Protein AF-A0AB34FAX3-F1 (afdb_monomer_lite)

Secondary structure (DSSP, 8-state):
-HHHHHHTHHHHHHHHHHH--TTTGGGPPPHHHHHHHHHHHHHHHHHHHHHHHHTSTT--HHHHHHHHHHHHHHHHHHHHHTTT-TTHHHHHHHHHHHHHHHHHHHHTSHHHHHHHHHHHHHHHHHHHHHHHTT--

Structure (mmCIF, N/CA/C/O backbone):
data_AF-A0AB34FAX3-F1
#
_entry.id   AF-A0AB34FAX3-F1
#
loop_
_atom_site.group_PDB
_atom_site.id
_atom_site.type_symbol
_atom_site.label_atom_id
_atom_site.label_alt_id
_atom_site.label_comp_id
_atom_site.label_asym_id
_atom_site.label_entity_id
_atom_site.label_seq_id
_atom_site.pdbx_PDB_ins_code
_atom_site.Cartn_x
_atom_site.Cartn_y
_atom_site.Cartn_z
_atom_site.occupancy
_atom_site.B_iso_or_equiv
_atom_site.auth_seq_id
_atom_site.auth_comp_id
_atom_site.auth_asym_id
_atom_site.auth_atom_id
_atom_site.pdbx_PDB_model_num
ATOM 1 N N . MET A 1 1 ? -5.036 11.923 2.889 1.00 69.88 1 MET A N 1
ATOM 2 C CA . MET A 1 1 ? -6.278 11.643 3.642 1.00 69.88 1 MET A CA 1
ATOM 3 C C . MET A 1 1 ? -6.049 10.633 4.762 1.00 69.88 1 MET A C 1
ATOM 5 O O . MET A 1 1 ? -6.170 11.044 5.900 1.00 69.88 1 MET A O 1
ATOM 9 N N . LEU A 1 2 ? -5.606 9.392 4.501 1.00 76.81 2 LEU A N 1
ATOM 10 C CA . LEU A 1 2 ? -5.356 8.385 5.561 1.00 76.81 2 LEU A CA 1
ATOM 11 C C . LEU A 1 2 ? -4.376 8.837 6.661 1.00 76.81 2 LEU A C 1
ATOM 13 O O . LEU A 1 2 ? -4.651 8.663 7.838 1.00 76.81 2 LEU A O 1
ATOM 17 N N . GLN A 1 3 ? -3.268 9.496 6.300 1.00 80.25 3 GLN A N 1
ATOM 18 C CA . GLN A 1 3 ? -2.347 10.078 7.292 1.00 80.25 3 GLN A CA 1
ATOM 19 C C . GLN A 1 3 ? -3.027 11.131 8.182 1.00 80.25 3 GLN A C 1
ATOM 21 O O . GLN A 1 3 ? -2.738 11.203 9.369 1.00 80.25 3 GLN A O 1
ATOM 26 N N . ALA A 1 4 ? -3.914 11.950 7.611 1.00 80.81 4 ALA A N 1
ATOM 27 C CA . ALA A 1 4 ? -4.641 12.960 8.373 1.00 80.81 4 ALA A CA 1
ATOM 28 C C . ALA A 1 4 ? -5.672 12.306 9.303 1.00 80.81 4 ALA A C 1
ATOM 30 O O . ALA A 1 4 ? -5.793 12.728 10.445 1.00 80.81 4 ALA A O 1
ATOM 31 N N . ALA A 1 5 ? -6.343 11.244 8.843 1.00 79.12 5 ALA A N 1
ATOM 32 C CA . ALA A 1 5 ? -7.272 10.465 9.658 1.00 79.12 5 ALA A CA 1
ATOM 33 C C . ALA A 1 5 ? -6.578 9.821 10.871 1.00 79.12 5 ALA A C 1
ATOM 35 O O . ALA A 1 5 ? -7.078 9.948 11.980 1.00 79.12 5 ALA A O 1
ATOM 36 N N . LEU A 1 6 ? -5.390 9.225 10.696 1.00 81.06 6 LEU A N 1
ATOM 37 C CA . LEU A 1 6 ? -4.619 8.671 11.819 1.00 81.06 6 LEU A CA 1
ATOM 38 C C . LEU A 1 6 ? -4.148 9.747 12.805 1.00 81.06 6 LEU A C 1
ATOM 40 O O . LEU A 1 6 ? -4.194 9.534 14.011 1.00 81.06 6 LEU A O 1
ATOM 44 N N . ASN A 1 7 ? -3.733 10.917 12.312 1.00 83.88 7 ASN A N 1
ATOM 45 C CA . ASN A 1 7 ? -3.323 12.024 13.182 1.00 83.88 7 ASN A CA 1
ATOM 46 C C . ASN A 1 7 ? -4.495 12.604 13.990 1.00 83.88 7 ASN A C 1
ATOM 48 O O . ASN A 1 7 ? -4.278 13.197 15.041 1.00 83.88 7 ASN A O 1
ATOM 52 N N . LEU A 1 8 ? -5.722 12.465 13.485 1.00 83.81 8 LEU A N 1
ATOM 53 C CA . LEU A 1 8 ? -6.946 12.930 14.132 1.00 83.81 8 LEU A CA 1
ATOM 54 C C . LEU A 1 8 ? -7.649 11.829 14.931 1.00 83.81 8 LEU A C 1
ATOM 56 O O . LEU A 1 8 ? -8.730 12.085 15.445 1.00 83.81 8 LEU A O 1
ATOM 60 N N . ARG A 1 9 ? -7.053 10.637 15.070 1.00 81.50 9 ARG A N 1
ATOM 61 C CA . ARG A 1 9 ? -7.660 9.491 15.761 1.00 81.50 9 ARG A CA 1
ATOM 62 C C . ARG A 1 9 ? -8.181 9.851 17.151 1.00 81.50 9 ARG A C 1
ATOM 64 O O . ARG A 1 9 ? -9.358 9.662 17.415 1.00 81.50 9 ARG A O 1
ATOM 71 N N . GLU A 1 10 ? -7.355 10.474 17.992 1.00 80.94 10 GLU A N 1
ATOM 72 C CA . GLU A 1 10 ? -7.773 10.889 19.342 1.00 80.94 10 GLU A CA 1
ATOM 73 C C . GLU A 1 10 ? -8.923 11.907 19.324 1.00 80.94 10 GLU A C 1
ATOM 75 O O . GLU A 1 10 ? -9.798 11.886 20.187 1.00 80.94 10 GLU A O 1
ATOM 80 N N . ALA A 1 11 ? -8.944 12.797 18.329 1.00 80.62 11 ALA A N 1
ATOM 81 C CA . ALA A 1 11 ? -10.012 13.779 18.172 1.00 80.62 11 ALA A CA 1
ATOM 82 C C . ALA A 1 11 ? -11.317 13.135 17.674 1.00 80.62 11 ALA A C 1
ATOM 84 O O . ALA A 1 11 ? -12.397 13.567 18.072 1.00 80.62 11 ALA A O 1
ATOM 85 N N . ILE A 1 12 ? -11.216 12.106 16.829 1.00 79.75 12 ILE A N 1
ATOM 86 C CA . ILE A 1 12 ? -12.345 11.325 16.318 1.00 79.75 12 ILE A CA 1
ATOM 87 C C . ILE A 1 12 ? -12.934 10.478 17.451 1.00 79.75 12 ILE A C 1
ATOM 89 O O . ILE A 1 12 ? -14.123 10.599 17.730 1.00 79.75 12 ILE A O 1
ATOM 93 N N . ASP A 1 13 ? -12.107 9.729 18.181 1.00 80.50 13 ASP A N 1
ATOM 94 C CA . ASP A 1 13 ? -12.534 8.919 19.332 1.00 80.50 13 ASP A CA 1
ATOM 95 C C . ASP A 1 13 ? -13.133 9.812 20.445 1.00 80.50 13 ASP A C 1
ATOM 97 O O . ASP A 1 13 ? -14.162 9.505 21.056 1.00 80.50 13 ASP A O 1
ATOM 101 N N . GLY A 1 14 ? -12.545 10.993 20.671 1.00 79.75 14 GLY A N 1
ATOM 102 C CA . GLY A 1 14 ? -13.072 12.008 21.588 1.00 79.75 14 GLY A CA 1
ATOM 103 C C . GLY A 1 14 ? -14.410 12.618 21.146 1.00 79.75 14 GLY A C 1
ATOM 104 O O . GLY A 1 14 ? -15.230 12.994 21.985 1.00 79.75 14 GLY A O 1
ATOM 105 N N . TYR A 1 15 ? -14.657 12.714 19.840 1.00 79.38 15 TYR A N 1
ATOM 106 C CA . TYR A 1 15 ? -15.937 13.167 19.298 1.00 79.38 15 TYR A CA 1
ATOM 107 C C . TYR A 1 15 ? -17.012 12.087 19.444 1.00 79.38 15 TYR A C 1
ATOM 109 O O . TYR A 1 15 ? -18.079 12.373 19.992 1.00 79.38 15 TYR A O 1
ATOM 117 N N . PHE A 1 16 ? -16.705 10.850 19.040 1.00 74.88 16 PHE A N 1
ATOM 118 C CA . PHE A 1 16 ? -17.622 9.716 19.158 1.00 74.88 16 PHE A CA 1
ATOM 119 C C . PHE A 1 16 ? -18.001 9.440 20.610 1.00 74.88 16 PHE A C 1
ATOM 121 O O . PHE A 1 16 ? -19.180 9.267 20.882 1.00 74.88 16 PHE A O 1
ATOM 128 N N . SER A 1 17 ? -17.066 9.515 21.562 1.00 75.12 17 SER A N 1
ATOM 129 C CA . SER A 1 17 ? -17.363 9.316 22.993 1.00 75.12 17 SER A CA 1
ATOM 130 C C . SER A 1 17 ? -18.237 10.408 23.625 1.00 75.12 17 SER A C 1
ATOM 132 O O . SER A 1 17 ? -18.884 10.169 24.644 1.00 75.12 17 SER A O 1
ATOM 134 N N . LYS A 1 18 ? -18.258 11.617 23.049 1.00 76.56 18 LYS A N 1
ATOM 135 C CA . LYS A 1 18 ? -18.973 12.775 23.607 1.00 76.56 18 LYS A CA 1
ATOM 136 C C . LYS A 1 18 ? -20.332 13.027 22.954 1.00 76.56 18 LYS A C 1
ATOM 138 O O . LYS A 1 18 ? -21.206 13.603 23.600 1.00 76.56 18 LYS A O 1
ATOM 143 N N . TRP A 1 19 ? -20.498 12.626 21.698 1.00 69.50 19 TRP A N 1
ATOM 144 C CA . TRP A 1 19 ? -21.650 12.979 20.867 1.00 69.50 19 TRP A CA 1
ATOM 145 C C . TRP A 1 19 ? -22.271 11.772 20.158 1.00 69.50 19 TRP A C 1
ATOM 147 O O . TRP A 1 19 ? -22.856 11.946 19.094 1.00 69.50 19 TRP A O 1
ATOM 157 N N . THR A 1 20 ? -22.142 10.553 20.701 1.00 65.88 20 THR A N 1
ATOM 158 C CA . THR A 1 20 ? -22.719 9.355 20.070 1.00 65.88 20 THR A CA 1
ATOM 159 C C . THR A 1 20 ? -24.240 9.488 19.953 1.00 65.88 20 THR A C 1
ATOM 161 O O . THR A 1 20 ? -24.978 9.318 20.924 1.00 65.88 20 THR A O 1
ATOM 164 N N . GLU A 1 21 ? -24.721 9.800 18.755 1.00 67.56 21 GLU A N 1
ATOM 165 C CA . GLU A 1 21 ? -26.123 9.640 18.383 1.00 67.56 21 GLU A CA 1
ATOM 166 C C . GLU A 1 21 ? -26.354 8.183 17.954 1.00 67.56 21 GLU A C 1
ATOM 168 O O . GLU A 1 21 ? -25.470 7.556 17.367 1.00 67.56 21 GLU A O 1
ATOM 173 N N . ALA A 1 22 ? -27.532 7.626 18.258 1.00 64.94 22 ALA A N 1
ATOM 174 C CA . ALA A 1 22 ? -27.843 6.211 18.012 1.00 64.94 22 ALA A CA 1
ATOM 175 C C . ALA A 1 22 ? -27.700 5.799 16.532 1.00 64.94 22 ALA A C 1
ATOM 177 O O . ALA A 1 22 ? -27.407 4.640 16.250 1.00 64.94 22 ALA A O 1
ATOM 178 N N . ASP A 1 23 ? -27.844 6.754 15.611 1.00 66.75 23 ASP A N 1
ATOM 179 C CA . ASP A 1 23 ? -27.697 6.540 14.169 1.00 66.75 23 ASP A CA 1
ATOM 180 C C . ASP A 1 23 ? -26.224 6.479 13.711 1.00 66.75 23 ASP A C 1
ATOM 182 O O . ASP A 1 23 ? -25.933 5.879 12.680 1.00 66.75 23 ASP A O 1
ATOM 186 N N . CYS A 1 24 ? -25.284 7.030 14.489 1.00 62.47 24 CYS A N 1
ATOM 187 C CA . CYS A 1 24 ? -23.848 7.079 14.168 1.00 62.47 24 CYS A CA 1
ATOM 188 C C . CYS A 1 24 ? -23.027 5.984 14.872 1.00 62.47 24 CYS A C 1
ATOM 190 O O . CYS A 1 24 ? -21.819 5.890 14.667 1.00 62.47 24 CYS A O 1
ATOM 192 N N . ALA A 1 25 ? -23.654 5.146 15.704 1.00 63.50 25 ALA A N 1
ATOM 193 C CA . ALA A 1 25 ? -22.967 4.090 16.453 1.00 63.50 25 ALA A CA 1
ATOM 194 C C . ALA A 1 25 ? -22.344 3.002 15.551 1.00 63.50 25 ALA A C 1
ATOM 196 O O . ALA A 1 25 ? -21.434 2.298 15.973 1.00 63.50 25 ALA A O 1
ATOM 197 N N . GLY A 1 26 ? -22.822 2.860 14.309 1.00 68.00 26 GLY A N 1
ATOM 198 C CA . GLY A 1 26 ? -22.255 1.935 13.321 1.00 68.00 26 GLY A CA 1
ATOM 199 C C . GLY A 1 26 ? -20.996 2.446 12.611 1.00 68.00 26 GLY A C 1
ATOM 200 O O . GLY A 1 26 ? -20.305 1.647 11.986 1.00 68.00 26 GLY A O 1
ATOM 201 N N . ASP A 1 27 ? -20.695 3.744 12.711 1.00 71.69 27 ASP A N 1
ATOM 202 C CA . ASP A 1 27 ? -19.538 4.377 12.062 1.00 71.69 27 ASP A CA 1
ATOM 203 C C . ASP A 1 27 ? -18.308 4.456 12.985 1.00 71.69 27 ASP A C 1
ATOM 205 O O . ASP A 1 27 ? -17.262 4.990 12.603 1.00 71.69 27 ASP A O 1
ATOM 209 N N . GLU A 1 28 ? -18.420 3.935 14.209 1.00 75.06 28 GLU A N 1
ATOM 210 C CA . GLU A 1 28 ? -17.317 3.890 15.160 1.00 75.06 28 GLU A CA 1
ATOM 211 C C . GLU A 1 28 ? -16.265 2.871 14.699 1.00 75.06 28 GLU A C 1
ATOM 213 O O . GLU A 1 28 ? -16.519 1.670 14.599 1.00 75.06 28 GLU A O 1
ATOM 218 N N . LEU A 1 29 ? -15.057 3.360 14.414 1.00 77.12 29 LEU A N 1
ATOM 219 C CA . LEU A 1 29 ? -13.920 2.511 14.069 1.00 77.12 29 LEU A CA 1
ATOM 220 C C . LEU A 1 29 ? -13.392 1.827 15.327 1.00 77.12 29 LEU A C 1
ATOM 222 O O . LEU A 1 29 ? -12.935 2.485 16.266 1.00 77.12 29 LEU A O 1
ATOM 226 N N . SER A 1 30 ? -13.386 0.496 15.321 1.00 81.25 30 SER A N 1
ATOM 227 C CA . SER A 1 30 ? -12.810 -0.275 16.415 1.00 81.25 30 SER A CA 1
ATOM 228 C C . SER A 1 30 ? -11.284 -0.134 16.451 1.00 81.25 30 SER A C 1
ATOM 230 O O . SER A 1 30 ? -10.628 0.233 15.470 1.00 81.25 30 SER A O 1
ATOM 232 N N . ALA A 1 31 ? -10.671 -0.491 17.583 1.00 79.62 31 ALA A N 1
ATOM 233 C CA . ALA A 1 31 ? -9.214 -0.532 17.700 1.00 79.62 31 ALA A CA 1
ATOM 234 C C . ALA A 1 31 ? -8.556 -1.445 16.643 1.00 79.62 31 ALA A C 1
ATOM 236 O O . ALA A 1 31 ? -7.435 -1.166 16.215 1.00 79.62 31 ALA A O 1
ATOM 237 N N . GLU A 1 32 ? -9.249 -2.498 16.204 1.00 80.75 32 GLU A N 1
ATOM 238 C CA . GLU A 1 32 ? -8.781 -3.416 15.163 1.00 80.75 32 GLU A CA 1
ATOM 239 C C . GLU A 1 32 ? -8.821 -2.765 13.773 1.00 80.75 32 GLU A C 1
ATOM 241 O O . GLU A 1 32 ? -7.867 -2.904 13.001 1.00 80.75 32 GLU A O 1
ATOM 246 N N . ASP A 1 33 ? -9.852 -1.969 13.480 1.00 82.56 33 ASP A N 1
ATOM 247 C CA . ASP A 1 33 ? -9.972 -1.242 12.211 1.00 82.56 33 ASP A CA 1
ATOM 248 C C . ASP A 1 33 ? -8.866 -0.196 12.051 1.00 82.56 33 ASP A C 1
ATOM 250 O O . ASP A 1 33 ?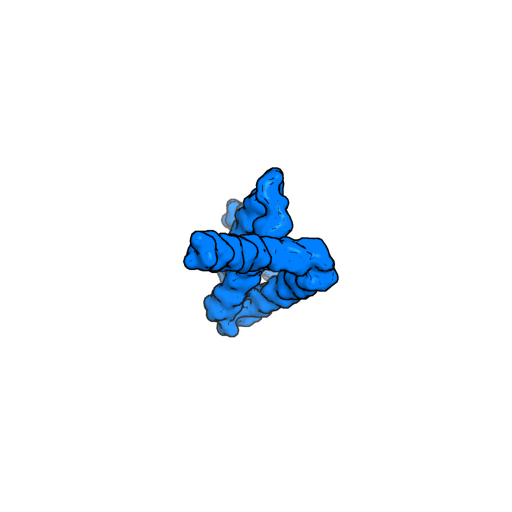 -8.284 -0.049 10.972 1.00 82.56 33 ASP A O 1
ATOM 254 N N . TRP A 1 34 ? -8.493 0.482 13.141 1.00 83.62 34 TRP A N 1
ATOM 255 C CA . TRP A 1 34 ? -7.349 1.395 13.150 1.00 83.62 34 TRP A CA 1
ATOM 256 C C . TRP A 1 34 ? -6.033 0.687 12.791 1.00 83.62 34 TRP A C 1
ATOM 258 O O . TRP A 1 34 ? -5.235 1.226 12.019 1.00 83.62 34 TRP A O 1
ATOM 268 N N . VAL A 1 35 ? -5.825 -0.543 13.273 1.00 85.69 35 VAL A N 1
ATOM 269 C CA . VAL A 1 35 ? -4.650 -1.361 12.919 1.00 85.69 35 VAL A CA 1
ATOM 270 C C . VAL A 1 35 ? -4.678 -1.757 11.440 1.00 85.69 35 VAL A C 1
ATOM 272 O O . VAL A 1 35 ? -3.641 -1.739 10.770 1.00 85.69 35 VAL A O 1
ATOM 275 N N . VAL A 1 36 ? -5.849 -2.093 10.891 1.00 84.44 36 VAL A N 1
ATOM 276 C CA . VAL A 1 36 ? -6.001 -2.370 9.453 1.00 84.44 36 VAL A CA 1
ATOM 277 C C . VAL A 1 36 ? -5.681 -1.123 8.623 1.00 84.44 36 VAL A C 1
ATOM 279 O O . VAL A 1 36 ? -4.932 -1.215 7.648 1.00 84.44 36 VAL A O 1
ATOM 282 N N . LEU A 1 37 ? -6.159 0.057 9.027 1.00 84.75 37 LEU A N 1
ATOM 283 C CA . LEU A 1 37 ? -5.865 1.324 8.348 1.00 84.75 37 LEU A CA 1
ATOM 284 C C . LEU A 1 37 ? -4.368 1.661 8.355 1.00 84.75 37 LEU A C 1
ATOM 286 O O . LEU A 1 37 ? -3.839 2.124 7.340 1.00 84.75 37 LEU A O 1
ATOM 290 N N . GLU A 1 38 ? -3.664 1.395 9.455 1.00 86.06 38 GLU A N 1
ATOM 291 C CA . GLU A 1 38 ? -2.207 1.549 9.532 1.00 86.06 38 GLU A CA 1
ATOM 292 C C . GLU A 1 38 ? -1.476 0.599 8.579 1.00 86.06 38 GLU A C 1
ATOM 294 O O . GLU A 1 38 ? -0.591 1.032 7.831 1.00 86.06 38 GLU A O 1
ATOM 299 N N . LYS A 1 39 ? -1.884 -0.676 8.530 1.00 84.00 39 LYS A N 1
ATOM 300 C CA . LYS A 1 39 ? -1.340 -1.655 7.575 1.00 84.00 39 LYS A CA 1
ATOM 301 C C . LYS A 1 39 ? -1.552 -1.190 6.133 1.00 84.00 39 LYS A C 1
ATOM 303 O O . LYS A 1 39 ? -0.591 -1.145 5.361 1.00 84.00 39 LYS A O 1
ATOM 308 N N . VAL A 1 40 ? -2.767 -0.764 5.781 1.00 85.44 40 VAL A N 1
ATOM 309 C CA . VAL A 1 40 ? -3.091 -0.242 4.442 1.00 85.44 40 VAL A CA 1
ATOM 310 C C . VAL A 1 40 ? -2.242 0.986 4.116 1.00 85.44 40 VAL A C 1
ATOM 312 O O . VAL A 1 40 ? -1.649 1.055 3.040 1.00 85.44 40 VAL A O 1
ATOM 315 N N . LYS A 1 41 ? -2.113 1.937 5.047 1.00 86.25 41 LYS A N 1
ATOM 316 C CA . LYS A 1 41 ? -1.264 3.120 4.869 1.00 86.25 41 LYS A CA 1
ATOM 317 C C . LYS A 1 41 ? 0.191 2.744 4.612 1.00 86.25 41 LYS A C 1
ATOM 319 O O . LYS A 1 41 ? 0.772 3.259 3.659 1.00 86.25 41 LYS A O 1
ATOM 324 N N . SER A 1 42 ? 0.770 1.866 5.430 1.00 86.69 42 SER A N 1
ATOM 325 C CA . SER A 1 42 ? 2.171 1.452 5.278 1.00 86.69 42 SER A CA 1
ATOM 326 C C . SER A 1 42 ? 2.432 0.823 3.906 1.00 86.69 42 SER A C 1
ATOM 328 O O . SER A 1 42 ? 3.467 1.064 3.285 1.00 86.69 42 SER A O 1
ATOM 330 N N . PHE A 1 43 ? 1.461 0.074 3.379 1.00 84.50 43 PHE A N 1
ATOM 331 C CA . PHE A 1 43 ? 1.549 -0.483 2.039 1.00 84.50 43 PHE A CA 1
ATOM 332 C C . PHE A 1 43 ? 1.422 0.597 0.955 1.00 84.50 43 PHE A C 1
ATOM 334 O O . PHE A 1 43 ? 2.243 0.650 0.041 1.00 84.50 43 PHE A O 1
ATOM 341 N N . LEU A 1 44 ? 0.452 1.509 1.078 1.00 84.75 44 LEU A N 1
ATOM 342 C CA . LEU A 1 44 ? 0.273 2.626 0.143 1.00 84.75 44 LEU A CA 1
ATOM 343 C C . LEU A 1 44 ? 1.476 3.578 0.106 1.00 84.75 44 LEU A C 1
ATOM 345 O O . LEU A 1 44 ? 1.750 4.178 -0.931 1.00 84.75 44 LEU A O 1
ATOM 349 N N . GLU A 1 45 ? 2.218 3.716 1.204 1.00 85.38 45 GLU A N 1
ATOM 350 C CA . GLU A 1 45 ? 3.465 4.482 1.222 1.00 85.38 45 GLU A CA 1
ATOM 351 C C . GLU A 1 45 ? 4.525 3.877 0.302 1.00 85.38 45 GLU A C 1
ATOM 353 O O . GLU A 1 45 ? 5.193 4.626 -0.410 1.00 85.38 45 GLU A O 1
ATOM 358 N N . LYS A 1 46 ? 4.627 2.543 0.235 1.00 83.88 46 LYS A N 1
ATOM 359 C CA . LYS A 1 46 ? 5.523 1.867 -0.716 1.00 83.88 46 LYS A CA 1
ATOM 360 C C . LYS A 1 46 ? 5.142 2.209 -2.156 1.00 83.88 46 LYS A C 1
ATOM 362 O O . LYS A 1 46 ? 6.006 2.641 -2.913 1.00 83.88 46 LYS A O 1
ATOM 367 N N . LEU A 1 47 ? 3.851 2.118 -2.500 1.00 80.94 47 LEU A N 1
ATOM 368 C CA . LEU A 1 47 ? 3.354 2.518 -3.825 1.00 80.94 47 LEU A CA 1
ATOM 369 C C . LEU A 1 47 ? 3.670 3.982 -4.133 1.00 80.94 47 LEU A C 1
ATOM 371 O O . LEU A 1 47 ? 4.168 4.288 -5.209 1.00 80.94 47 LEU A O 1
ATOM 375 N N . LYS A 1 48 ? 3.441 4.887 -3.176 1.00 82.31 48 LYS A N 1
ATOM 376 C CA . LYS A 1 48 ? 3.746 6.312 -3.344 1.00 82.31 48 LYS A CA 1
ATOM 377 C C . LYS A 1 48 ? 5.228 6.549 -3.639 1.00 82.31 48 LYS A C 1
ATOM 379 O O . LYS A 1 48 ? 5.541 7.379 -4.488 1.00 82.31 48 LYS A O 1
ATOM 384 N N . MET A 1 49 ? 6.133 5.856 -2.946 1.00 82.69 49 MET A N 1
ATOM 385 C CA . MET A 1 49 ? 7.572 5.979 -3.198 1.00 82.69 49 MET A CA 1
ATOM 386 C C . MET A 1 49 ? 7.939 5.464 -4.591 1.00 82.69 49 MET A C 1
ATOM 388 O O . MET A 1 49 ? 8.672 6.144 -5.307 1.00 82.69 49 MET A O 1
ATOM 392 N N . THR A 1 50 ? 7.379 4.324 -5.004 1.00 79.81 50 THR A N 1
ATOM 393 C CA . THR A 1 50 ? 7.579 3.769 -6.348 1.00 79.81 50 THR A CA 1
ATOM 394 C C . THR A 1 50 ? 7.065 4.713 -7.437 1.00 79.81 50 THR A C 1
ATOM 396 O O . THR A 1 50 ? 7.803 5.023 -8.369 1.00 79.81 50 THR A O 1
ATOM 399 N N . THR A 1 51 ? 5.847 5.249 -7.308 1.00 78.00 51 THR A N 1
ATOM 400 C CA . THR A 1 51 ? 5.301 6.218 -8.274 1.00 78.00 51 THR A CA 1
ATOM 401 C C . THR A 1 51 ? 6.126 7.501 -8.314 1.00 78.00 51 THR A C 1
ATOM 403 O O . THR A 1 51 ? 6.448 7.984 -9.392 1.00 78.00 51 THR A O 1
ATOM 406 N N . LYS A 1 52 ? 6.556 8.027 -7.163 1.00 81.25 52 LYS A N 1
ATOM 407 C CA . LYS A 1 52 ? 7.389 9.237 -7.121 1.00 81.25 52 LYS A CA 1
ATOM 408 C C . LYS A 1 52 ? 8.754 9.035 -7.791 1.00 81.25 52 LYS A C 1
ATOM 410 O O . LYS A 1 52 ? 9.283 9.967 -8.388 1.00 81.25 52 LYS A O 1
ATOM 415 N N . ALA A 1 53 ? 9.328 7.834 -7.707 1.00 73.00 53 ALA A N 1
ATOM 416 C CA . ALA A 1 53 ? 10.560 7.502 -8.422 1.00 73.00 53 ALA A CA 1
ATOM 417 C C . ALA A 1 53 ? 10.356 7.493 -9.951 1.00 73.00 53 ALA A C 1
ATOM 419 O O . ALA A 1 53 ? 11.246 7.912 -10.690 1.00 73.00 53 ALA A O 1
ATOM 420 N N . LEU A 1 54 ? 9.169 7.085 -10.408 1.00 70.25 54 LEU A N 1
ATOM 421 C CA . LEU A 1 54 ? 8.762 7.069 -11.818 1.00 70.25 54 LEU A CA 1
ATOM 422 C C . LEU A 1 54 ? 8.367 8.443 -12.380 1.00 70.25 54 LEU A C 1
ATOM 424 O O . LEU A 1 54 ? 8.342 8.617 -13.591 1.00 70.25 54 LEU A O 1
ATOM 428 N N . GLU A 1 55 ? 8.058 9.424 -11.534 1.00 72.75 55 GLU A N 1
ATOM 429 C CA . GLU A 1 55 ? 7.775 10.802 -11.968 1.00 72.75 55 GLU A CA 1
ATOM 430 C C . GLU A 1 55 ? 9.049 11.583 -12.339 1.00 72.75 55 GLU A C 1
ATOM 432 O O . GLU A 1 55 ? 8.974 12.672 -12.909 1.00 72.75 55 GLU A O 1
ATOM 437 N N . SER A 1 56 ? 10.233 11.053 -12.013 1.00 64.62 56 SER A N 1
ATOM 438 C CA . SER A 1 56 ? 11.507 11.680 -12.361 1.00 64.62 56 SER A CA 1
ATOM 439 C C . SER A 1 56 ? 11.715 11.682 -13.878 1.00 64.62 56 SER A C 1
ATOM 441 O O . SER A 1 56 ? 11.442 10.694 -14.551 1.00 64.62 56 SER A O 1
ATOM 443 N N . SER A 1 57 ? 12.283 12.758 -14.428 1.00 56.25 57 SER A N 1
ATOM 444 C CA . SER A 1 57 ? 12.567 12.927 -15.867 1.00 56.25 57 SER A CA 1
ATOM 445 C C . SER A 1 57 ? 13.493 11.861 -16.477 1.00 56.25 57 SER A C 1
ATOM 447 O O . SER A 1 57 ? 13.709 11.854 -17.685 1.00 56.25 57 SER A O 1
ATOM 449 N N . PHE A 1 58 ? 14.060 10.982 -15.646 1.00 56.12 58 PHE A N 1
ATOM 450 C CA . PHE A 1 58 ? 14.875 9.828 -16.032 1.00 56.12 58 PHE A CA 1
ATOM 451 C C . PHE A 1 58 ? 14.080 8.514 -16.101 1.00 56.12 58 PHE A C 1
ATOM 453 O O . PHE A 1 58 ? 14.670 7.455 -16.301 1.00 56.12 58 PHE A O 1
ATOM 460 N N . ALA A 1 59 ? 12.761 8.540 -15.902 1.00 59.56 59 ALA A N 1
ATOM 461 C CA . ALA A 1 59 ? 11.910 7.366 -16.022 1.00 59.56 59 ALA A CA 1
ATOM 462 C C . ALA A 1 59 ? 11.791 6.949 -17.494 1.00 59.56 59 ALA A C 1
ATOM 464 O O . ALA A 1 59 ? 10.927 7.409 -18.238 1.00 59.56 59 ALA A O 1
ATOM 465 N N . THR A 1 60 ? 12.710 6.091 -17.928 1.00 63.47 60 THR A N 1
ATOM 466 C CA . THR A 1 60 ? 12.600 5.366 -19.190 1.00 63.47 60 THR A CA 1
ATOM 467 C C . THR A 1 60 ? 11.550 4.264 -19.065 1.00 63.47 60 THR A C 1
ATOM 469 O O . THR A 1 60 ? 11.132 3.897 -17.964 1.00 63.47 60 THR A O 1
ATOM 472 N N . LEU A 1 61 ? 11.125 3.719 -20.204 1.00 66.88 61 LEU A N 1
ATOM 473 C CA . LEU A 1 61 ? 10.158 2.622 -20.258 1.00 66.88 61 LEU A CA 1
ATOM 474 C C . LEU A 1 61 ? 10.592 1.417 -19.402 1.00 66.88 61 LEU A C 1
ATOM 476 O O . LEU A 1 61 ? 9.766 0.824 -18.713 1.00 66.88 61 LEU A O 1
ATOM 480 N N . ASP A 1 62 ? 11.895 1.129 -19.370 1.00 65.06 62 ASP A N 1
ATOM 481 C CA . ASP A 1 62 ? 12.496 0.062 -18.559 1.00 65.06 62 ASP A CA 1
ATOM 482 C C . ASP A 1 62 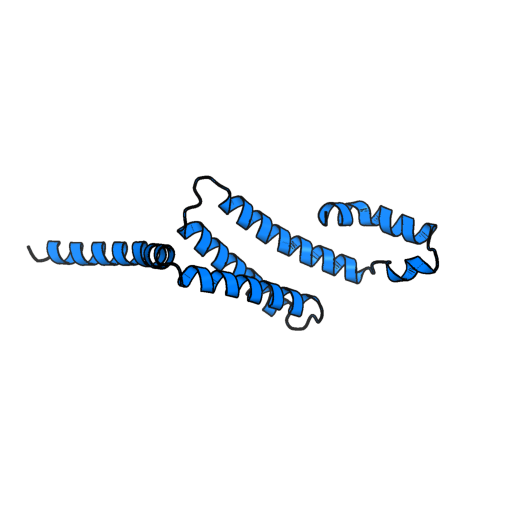? 12.301 0.286 -17.052 1.00 65.06 62 ASP A C 1
ATOM 484 O O . ASP A 1 62 ? 12.021 -0.649 -16.303 1.00 65.06 62 ASP A O 1
ATOM 488 N N . ASN A 1 63 ? 12.364 1.543 -16.597 1.00 70.31 63 ASN A N 1
ATOM 489 C CA . ASN A 1 63 ? 12.140 1.881 -15.190 1.00 70.31 63 ASN A CA 1
ATOM 490 C C . ASN A 1 63 ? 10.680 1.640 -14.777 1.00 70.31 63 ASN A C 1
ATOM 492 O O . ASN A 1 63 ? 10.424 1.285 -13.626 1.00 70.31 63 ASN A O 1
ATOM 496 N N . VAL A 1 64 ? 9.729 1.791 -15.708 1.00 74.56 64 VAL A N 1
ATOM 497 C CA . VAL A 1 64 ? 8.304 1.499 -15.480 1.00 74.56 64 VAL A CA 1
ATOM 498 C C . VAL A 1 64 ? 8.078 0.002 -15.281 1.00 74.56 64 VAL A C 1
ATOM 500 O O . VAL A 1 64 ? 7.383 -0.372 -14.338 1.00 74.56 64 VAL A O 1
ATOM 503 N N . LEU A 1 65 ? 8.695 -0.850 -16.106 1.00 75.06 65 LEU A N 1
ATOM 504 C CA . LEU A 1 65 ? 8.589 -2.308 -15.970 1.00 75.06 65 LEU A CA 1
ATOM 505 C C . LEU A 1 65 ? 9.193 -2.797 -14.650 1.00 75.06 65 LEU A C 1
ATOM 507 O O . LEU A 1 65 ? 8.505 -3.461 -13.878 1.00 75.06 65 LEU A O 1
ATOM 511 N N . LEU A 1 66 ? 10.410 -2.350 -14.319 1.00 79.06 66 LEU A N 1
ATOM 512 C CA . LEU A 1 66 ? 11.064 -2.681 -13.045 1.00 79.06 66 LEU A CA 1
ATOM 513 C C . LEU A 1 66 ? 10.222 -2.264 -11.830 1.00 79.06 66 LEU A C 1
ATOM 515 O O . LEU A 1 66 ? 10.170 -2.961 -10.815 1.00 79.06 66 LEU A O 1
ATOM 519 N N . ALA A 1 67 ? 9.541 -1.122 -11.918 1.00 80.00 67 ALA A N 1
ATOM 520 C CA . ALA A 1 67 ? 8.648 -0.659 -10.867 1.00 80.00 67 ALA A CA 1
ATOM 521 C C . ALA A 1 67 ? 7.362 -1.497 -10.763 1.00 80.00 67 ALA A C 1
ATOM 523 O O . ALA A 1 67 ? 6.877 -1.723 -9.651 1.00 80.00 67 ALA A O 1
ATOM 524 N N . MET A 1 68 ? 6.812 -1.969 -11.885 1.00 81.31 68 MET A N 1
ATOM 525 C CA . MET A 1 68 ? 5.672 -2.889 -11.888 1.00 81.31 68 MET A CA 1
ATOM 526 C C . MET A 1 68 ? 6.051 -4.256 -11.306 1.00 81.31 68 MET A C 1
ATOM 528 O O . MET A 1 68 ? 5.316 -4.746 -10.447 1.00 81.31 68 MET A O 1
ATOM 532 N N . ASP A 1 69 ? 7.216 -4.804 -11.665 1.00 83.19 69 ASP A N 1
ATOM 533 C CA . ASP A 1 69 ? 7.752 -6.050 -11.096 1.00 83.19 69 ASP A CA 1
ATOM 534 C C . ASP A 1 69 ? 7.956 -5.924 -9.581 1.00 83.19 69 ASP A C 1
ATOM 536 O O . ASP A 1 69 ? 7.517 -6.772 -8.798 1.00 83.19 69 ASP A O 1
ATOM 540 N N . PHE A 1 70 ? 8.553 -4.812 -9.139 1.00 84.94 70 PHE A N 1
ATOM 541 C CA . PHE A 1 70 ? 8.710 -4.519 -7.718 1.00 84.94 70 PHE A CA 1
ATOM 542 C C . PHE A 1 70 ? 7.357 -4.468 -6.997 1.00 84.94 70 PHE A C 1
ATOM 544 O O . PHE A 1 70 ? 7.208 -5.057 -5.924 1.00 84.94 70 PHE A O 1
ATOM 551 N N . MET A 1 71 ? 6.356 -3.788 -7.567 1.00 85.31 71 MET A N 1
ATOM 552 C CA . MET A 1 71 ? 5.024 -3.704 -6.963 1.00 85.31 71 MET A CA 1
ATOM 553 C C . MET A 1 71 ? 4.334 -5.072 -6.894 1.00 85.31 71 MET A C 1
ATOM 555 O O . MET A 1 71 ? 3.767 -5.391 -5.847 1.00 85.31 71 MET A O 1
ATOM 559 N N . LEU A 1 72 ? 4.409 -5.895 -7.946 1.00 86.31 72 LEU A N 1
ATOM 560 C CA . LEU A 1 72 ? 3.872 -7.263 -7.944 1.00 86.31 72 LEU A CA 1
ATOM 561 C C . LEU A 1 72 ? 4.512 -8.111 -6.837 1.00 86.31 72 LEU A C 1
ATOM 563 O O . LEU A 1 72 ? 3.789 -8.733 -6.055 1.00 86.31 72 LEU A O 1
ATOM 567 N N . ALA A 1 73 ? 5.836 -8.033 -6.676 1.00 87.12 73 ALA A N 1
ATOM 568 C CA . ALA A 1 73 ? 6.548 -8.715 -5.597 1.00 87.12 73 ALA A CA 1
ATOM 569 C C . ALA A 1 73 ? 6.102 -8.241 -4.199 1.00 87.12 73 ALA A C 1
ATOM 571 O O . ALA A 1 73 ? 5.949 -9.052 -3.283 1.00 87.12 73 ALA A O 1
ATOM 572 N N . GLN A 1 74 ? 5.831 -6.941 -4.013 1.00 87.62 74 GLN A N 1
ATOM 573 C CA . GLN A 1 74 ? 5.282 -6.432 -2.747 1.00 87.62 74 GLN A CA 1
ATOM 574 C C . GLN A 1 74 ? 3.873 -6.975 -2.464 1.00 87.62 74 GLN A C 1
ATOM 576 O O . GLN A 1 74 ? 3.558 -7.276 -1.310 1.00 87.62 74 GLN A O 1
ATOM 581 N N . PHE A 1 75 ? 3.025 -7.106 -3.490 1.00 86.12 75 PHE A N 1
ATOM 582 C CA . PHE A 1 75 ? 1.697 -7.706 -3.347 1.00 86.12 75 PHE A CA 1
ATOM 583 C C . PHE A 1 75 ? 1.777 -9.198 -3.006 1.00 86.12 75 PHE A C 1
ATOM 585 O O . PHE A 1 75 ? 1.028 -9.657 -2.149 1.00 86.12 75 PHE A O 1
ATOM 592 N N . GLU A 1 76 ? 2.687 -9.954 -3.620 1.00 87.44 76 GLU A N 1
ATOM 593 C CA . GLU A 1 76 ? 2.896 -11.377 -3.314 1.00 87.44 76 GLU A CA 1
ATOM 594 C C . GLU A 1 76 ? 3.426 -11.596 -1.898 1.00 87.44 76 GLU A C 1
ATOM 596 O O . GLU A 1 76 ? 2.886 -12.423 -1.161 1.00 87.44 76 GLU A O 1
ATOM 601 N N . ALA A 1 77 ? 4.406 -10.795 -1.475 1.00 86.94 77 ALA A N 1
ATOM 602 C CA . ALA A 1 77 ? 4.895 -10.814 -0.100 1.00 86.94 77 ALA A CA 1
ATOM 603 C C . ALA A 1 77 ? 3.773 -10.484 0.901 1.00 86.94 77 ALA A C 1
ATOM 605 O O . ALA A 1 77 ? 3.646 -11.143 1.933 1.00 86.94 77 ALA A O 1
ATOM 606 N N . GLY A 1 78 ? 2.920 -9.503 0.576 1.00 83.50 78 GLY A N 1
ATOM 607 C CA . GLY A 1 78 ? 1.737 -9.159 1.368 1.00 83.50 78 GLY A CA 1
ATOM 608 C C . GLY A 1 78 ? 0.718 -10.299 1.442 1.00 83.50 78 GLY A C 1
ATOM 609 O O . GLY A 1 78 ? 0.210 -10.598 2.521 1.00 83.50 78 GLY A O 1
ATOM 610 N N . LYS A 1 79 ? 0.462 -10.989 0.324 1.00 83.81 79 LYS A N 1
ATOM 611 C CA . LYS A 1 79 ? -0.428 -12.159 0.276 1.00 83.81 79 LYS A CA 1
ATOM 612 C C . LYS A 1 79 ? 0.059 -13.292 1.167 1.00 83.81 79 LYS A C 1
ATOM 614 O O . LYS A 1 79 ? -0.754 -13.873 1.877 1.00 83.81 79 LYS A O 1
ATOM 619 N N . GLU A 1 80 ? 1.352 -13.607 1.139 1.00 85.56 80 GLU A N 1
ATOM 620 C CA . GLU A 1 80 ? 1.887 -14.701 1.954 1.00 85.56 80 GLU A CA 1
ATOM 621 C C . GLU A 1 80 ? 1.920 -14.324 3.442 1.00 85.56 80 GLU A C 1
ATOM 623 O O . GLU A 1 80 ? 1.519 -15.124 4.286 1.00 85.56 80 GLU A O 1
ATOM 628 N N . ALA A 1 81 ? 2.282 -13.077 3.770 1.00 84.31 81 ALA A N 1
ATOM 629 C CA . ALA A 1 81 ? 2.269 -12.575 5.146 1.00 84.31 81 ALA A CA 1
ATOM 630 C C . ALA A 1 81 ? 0.857 -12.516 5.764 1.00 84.31 81 ALA A C 1
ATOM 632 O O . ALA A 1 81 ? 0.710 -12.645 6.978 1.00 84.31 81 ALA A O 1
ATOM 633 N N . HIS A 1 82 ? -0.182 -12.342 4.939 1.00 82.31 82 HIS A N 1
ATOM 634 C CA . HIS A 1 82 ? -1.575 -12.170 5.370 1.00 82.31 82 HIS A CA 1
ATOM 635 C C . HIS A 1 82 ? -2.519 -13.263 4.846 1.00 82.31 82 HIS A C 1
ATOM 637 O O . HIS A 1 82 ? -3.724 -13.053 4.727 1.00 82.31 82 HIS A O 1
ATOM 643 N N . LYS A 1 83 ? -1.992 -14.457 4.559 1.00 74.75 83 LYS A N 1
ATOM 644 C CA . LYS A 1 83 ? -2.730 -15.574 3.941 1.00 74.75 83 LYS A CA 1
ATOM 645 C C . LYS A 1 83 ? -3.931 -16.074 4.752 1.00 74.75 83 LYS A C 1
ATOM 647 O O . LYS A 1 83 ? -4.866 -16.626 4.182 1.00 74.75 83 LYS A O 1
ATOM 652 N N . GLY A 1 84 ? -3.897 -15.882 6.070 1.00 75.38 84 GLY A N 1
ATOM 653 C CA . GLY A 1 84 ? -4.989 -16.213 6.991 1.00 75.38 84 GLY A CA 1
ATOM 654 C C . GLY A 1 84 ? -5.816 -15.011 7.452 1.00 75.38 84 GLY A C 1
ATOM 655 O O . GLY A 1 84 ? -6.720 -15.190 8.259 1.00 75.38 84 GLY A O 1
ATOM 656 N N . ASP A 1 85 ? -5.503 -13.799 6.984 1.00 80.75 85 ASP A N 1
ATOM 657 C CA . ASP A 1 85 ? -6.220 -12.584 7.369 1.00 80.75 85 ASP A CA 1
ATOM 658 C C . ASP A 1 85 ? -7.440 -12.405 6.441 1.00 80.75 85 ASP A C 1
ATOM 660 O O . ASP A 1 85 ? -7.262 -12.175 5.236 1.00 80.75 85 ASP A O 1
ATOM 664 N N . PRO A 1 86 ? -8.676 -12.520 6.965 1.00 79.06 86 PRO A N 1
ATOM 665 C CA . PRO A 1 86 ? -9.889 -12.475 6.153 1.00 79.06 8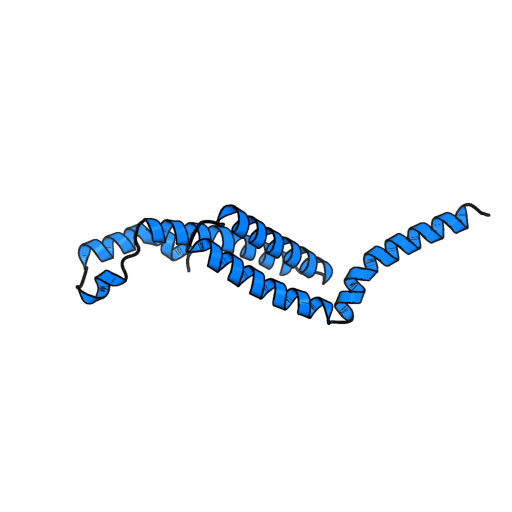6 PRO A CA 1
ATOM 666 C C . PRO A 1 86 ? -10.123 -11.110 5.497 1.00 79.06 86 PRO A C 1
ATOM 668 O O . PRO A 1 86 ? -10.893 -11.037 4.542 1.00 79.06 86 PRO A O 1
ATOM 671 N N . MET A 1 87 ? -9.458 -10.048 5.965 1.00 77.31 87 MET A N 1
ATOM 672 C CA . MET A 1 87 ? -9.632 -8.694 5.445 1.00 77.31 87 MET A CA 1
ATOM 673 C C . MET A 1 87 ? -8.451 -8.267 4.568 1.00 77.31 87 MET A C 1
ATOM 675 O O . MET A 1 87 ? -8.637 -7.829 3.431 1.00 77.31 87 MET A O 1
ATOM 679 N N . MET A 1 88 ? -7.215 -8.448 5.043 1.00 79.25 88 MET A N 1
ATOM 680 C CA . MET A 1 88 ? -6.019 -8.049 4.288 1.00 79.25 88 MET A CA 1
ATOM 681 C C . MET A 1 88 ? -5.746 -8.961 3.086 1.00 79.25 88 MET A C 1
ATOM 683 O O . MET A 1 88 ? -5.354 -8.471 2.023 1.00 79.25 88 MET A O 1
ATOM 687 N N . GLY A 1 89 ? -5.982 -10.270 3.210 1.00 81.88 89 GLY A N 1
ATOM 688 C CA . GLY A 1 89 ? -5.735 -11.240 2.139 1.00 81.88 89 GLY A CA 1
ATOM 689 C C . GLY A 1 89 ? -6.491 -10.918 0.838 1.00 81.88 89 GLY A C 1
ATOM 690 O O . GLY A 1 89 ? -5.860 -10.793 -0.220 1.00 81.88 89 GLY A O 1
ATOM 691 N N . PRO A 1 90 ? -7.825 -10.718 0.877 1.00 86.00 90 PRO A N 1
ATOM 692 C CA . PRO A 1 90 ? -8.603 -10.315 -0.296 1.00 86.00 90 PRO A CA 1
ATOM 693 C C . PRO A 1 90 ? -8.181 -8.966 -0.891 1.00 86.00 90 PRO A C 1
ATOM 695 O O . PRO A 1 90 ? -8.191 -8.814 -2.117 1.00 86.00 90 PRO A O 1
ATOM 698 N N . MET A 1 91 ? -7.766 -8.003 -0.060 1.00 84.81 91 MET A N 1
ATOM 699 C CA . MET A 1 91 ? -7.282 -6.700 -0.533 1.00 84.81 91 MET A CA 1
ATOM 700 C C . MET A 1 91 ? -5.993 -6.837 -1.350 1.00 84.81 91 MET A C 1
ATOM 702 O O . MET A 1 91 ? -5.915 -6.300 -2.459 1.00 84.81 91 MET A O 1
ATOM 706 N N . TYR A 1 92 ? -5.013 -7.608 -0.865 1.00 85.88 92 TYR A N 1
ATOM 707 C CA . TYR A 1 92 ? -3.786 -7.864 -1.624 1.00 85.88 92 TYR A CA 1
ATOM 708 C C . TYR A 1 92 ? -4.051 -8.648 -2.912 1.00 85.88 92 TYR A C 1
ATOM 710 O O . TYR A 1 92 ? -3.492 -8.311 -3.954 1.00 85.88 92 TYR A O 1
ATOM 718 N N . ASN A 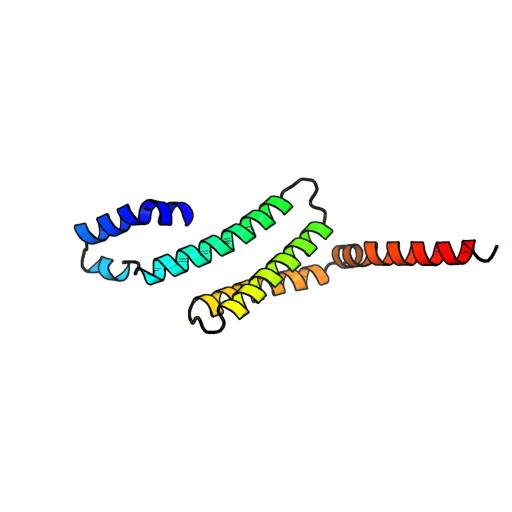1 93 ? -4.938 -9.648 -2.877 1.00 85.25 93 ASN A N 1
ATOM 719 C CA . ASN A 1 93 ? -5.332 -10.399 -4.074 1.00 85.25 93 ASN A CA 1
ATOM 720 C C . ASN A 1 93 ? -5.976 -9.503 -5.139 1.00 85.25 93 ASN A C 1
ATOM 722 O O . ASN A 1 93 ? -5.636 -9.605 -6.317 1.00 85.25 93 ASN A O 1
ATOM 726 N N . SER A 1 94 ? -6.870 -8.605 -4.725 1.00 86.94 94 SER A N 1
ATOM 727 C CA . SER A 1 94 ? -7.544 -7.670 -5.630 1.00 86.94 94 SER A CA 1
ATOM 728 C C . SER A 1 94 ? -6.564 -6.665 -6.240 1.00 86.94 94 SER A C 1
ATOM 730 O O . SER A 1 94 ? -6.624 -6.386 -7.438 1.00 86.94 94 SER A O 1
ATOM 732 N N . GLY A 1 95 ? -5.631 -6.146 -5.432 1.00 85.69 95 GLY A N 1
ATOM 733 C CA . GLY A 1 95 ? -4.572 -5.251 -5.898 1.00 85.69 95 GLY A CA 1
ATOM 734 C C . GLY A 1 95 ? -3.623 -5.927 -6.890 1.00 85.69 95 GLY A C 1
ATOM 735 O O . GLY A 1 95 ? -3.375 -5.376 -7.963 1.00 85.69 95 GLY A O 1
ATOM 736 N N . TRP A 1 96 ? -3.180 -7.149 -6.580 1.00 89.81 96 TRP A N 1
ATOM 737 C CA . TRP A 1 96 ? -2.336 -7.959 -7.462 1.00 89.81 96 TRP A CA 1
ATOM 738 C C . TRP A 1 96 ? -3.023 -8.227 -8.803 1.00 89.81 96 TRP A C 1
ATOM 740 O O . TRP A 1 96 ? -2.453 -7.929 -9.845 1.00 89.81 96 TRP A O 1
ATOM 750 N N . ALA A 1 97 ? -4.278 -8.697 -8.795 1.00 87.00 97 ALA A N 1
ATOM 751 C CA . ALA A 1 97 ? -5.012 -9.018 -10.023 1.00 87.00 97 ALA A CA 1
ATOM 752 C C . ALA A 1 97 ? -5.199 -7.792 -10.929 1.00 87.00 97 ALA A C 1
ATOM 754 O O . ALA A 1 97 ? -5.157 -7.892 -12.156 1.00 87.00 97 ALA A O 1
ATOM 755 N N . LYS A 1 98 ? -5.391 -6.613 -10.325 1.00 87.19 98 LYS A N 1
ATOM 756 C CA . LYS A 1 98 ? -5.500 -5.362 -11.072 1.00 87.19 98 LYS A CA 1
ATOM 757 C C . LYS A 1 98 ? -4.165 -4.975 -11.707 1.00 87.19 98 LYS A C 1
ATOM 759 O O . LYS A 1 98 ? -4.167 -4.572 -12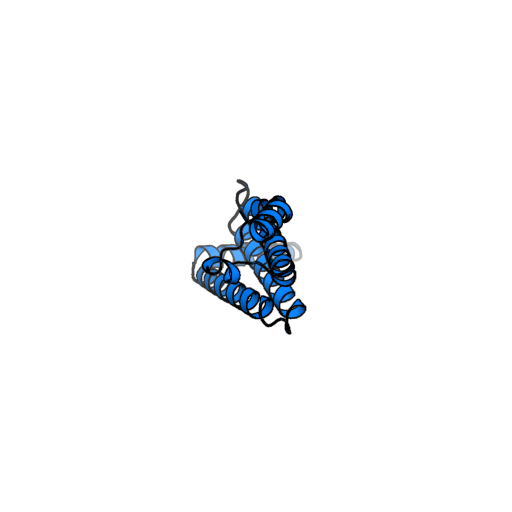.865 1.00 87.19 98 LYS A O 1
ATOM 764 N N . LEU A 1 99 ? -3.054 -5.110 -10.983 1.00 84.50 99 LEU A N 1
ATOM 765 C CA . LEU A 1 99 ? -1.725 -4.790 -11.501 1.00 84.50 99 LEU A CA 1
ATOM 766 C C . LEU A 1 99 ? -1.266 -5.786 -12.579 1.00 84.50 99 LEU A C 1
ATOM 768 O O . LEU A 1 99 ? -0.815 -5.347 -13.632 1.00 84.50 99 LEU A O 1
ATOM 772 N N . ASP A 1 100 ? -1.477 -7.089 -12.370 1.00 84.81 100 ASP A N 1
ATOM 773 C CA . ASP A 1 100 ? -1.199 -8.158 -13.347 1.00 84.81 100 ASP A CA 1
ATOM 774 C C . ASP A 1 100 ? -1.950 -7.917 -14.665 1.00 84.81 100 ASP A C 1
ATOM 776 O O . ASP A 1 100 ? -1.378 -8.006 -15.749 1.00 84.81 100 ASP A O 1
ATOM 780 N N . LYS A 1 101 ? -3.217 -7.487 -14.595 1.00 84.38 101 LYS A N 1
ATOM 781 C CA . LYS A 1 101 ? -3.977 -7.112 -15.794 1.00 84.38 101 LYS A CA 1
ATOM 782 C C . LYS A 1 101 ? -3.294 -6.001 -16.599 1.00 84.38 101 LYS A C 1
ATOM 784 O O . LYS A 1 101 ? -3.240 -6.096 -17.821 1.00 84.38 101 LYS A O 1
ATOM 789 N N . TYR A 1 102 ? -2.809 -4.943 -15.946 1.00 78.56 102 TYR A N 1
ATOM 790 C CA . TYR A 1 102 ? -2.121 -3.851 -16.645 1.00 78.56 102 TYR A CA 1
ATOM 791 C C . TYR A 1 102 ? -0.738 -4.267 -17.152 1.00 78.56 102 TYR A C 1
ATOM 793 O O . TYR A 1 102 ? -0.338 -3.821 -18.221 1.00 78.56 102 TYR A O 1
ATOM 801 N N . TYR A 1 103 ? -0.053 -5.152 -16.431 1.00 78.88 103 TYR A N 1
ATOM 802 C CA . TYR A 1 103 ? 1.236 -5.703 -16.841 1.00 78.88 103 TYR A CA 1
ATOM 803 C C . TYR A 1 103 ? 1.127 -6.558 -18.113 1.00 78.88 103 TYR A C 1
ATOM 805 O O . TYR A 1 103 ? 1.907 -6.419 -19.051 1.00 78.88 103 TYR A O 1
ATOM 813 N N . ARG A 1 104 ? 0.088 -7.389 -18.220 1.00 75.62 104 ARG A N 1
ATOM 814 C CA . ARG A 1 104 ? -0.157 -8.179 -19.439 1.00 75.62 104 ARG A CA 1
ATOM 815 C C . ARG A 1 104 ? -0.451 -7.308 -20.657 1.00 75.62 104 ARG A C 1
ATOM 817 O O . ARG A 1 104 ? -0.033 -7.636 -21.757 1.00 75.62 104 ARG A O 1
ATOM 824 N N . LEU A 1 105 ? -1.123 -6.173 -20.460 1.00 72.94 105 LEU A N 1
ATOM 825 C CA . LEU A 1 105 ? -1.382 -5.214 -21.538 1.00 72.94 105 LEU A CA 1
ATOM 826 C C . LEU A 1 105 ? -0.110 -4.497 -22.009 1.00 72.94 105 LEU A C 1
ATOM 828 O O . LEU A 1 105 ? -0.050 -4.074 -23.162 1.00 72.94 105 LEU A O 1
ATOM 832 N N . THR A 1 106 ? 0.906 -4.349 -21.151 1.00 64.44 106 THR A N 1
ATOM 833 C CA . THR A 1 106 ? 2.197 -3.798 -21.584 1.00 64.44 106 THR A CA 1
ATOM 834 C C . THR A 1 106 ? 2.965 -4.766 -22.483 1.00 64.44 106 THR A C 1
ATOM 836 O O . THR A 1 106 ? 3.599 -4.309 -23.426 1.00 64.44 106 THR A O 1
ATOM 839 N N . ASP A 1 107 ? 2.821 -6.079 -22.289 1.00 60.34 107 ASP A N 1
ATOM 840 C CA . ASP A 1 107 ? 3.455 -7.109 -23.132 1.00 60.34 107 ASP A CA 1
ATOM 841 C C . ASP A 1 107 ? 2.836 -7.200 -24.549 1.00 60.34 107 ASP A C 1
ATOM 843 O O . ASP A 1 107 ? 3.470 -7.631 -25.510 1.00 60.34 107 ASP A O 1
ATOM 847 N N . GLU A 1 108 ? 1.604 -6.709 -24.730 1.00 59.41 108 GLU A N 1
ATOM 848 C CA . GLU A 1 108 ? 0.930 -6.649 -26.039 1.00 59.41 108 GLU A CA 1
ATOM 849 C C . GLU A 1 108 ? 1.377 -5.457 -26.910 1.00 59.41 108 GLU A C 1
ATOM 851 O O . GLU A 1 108 ? 1.045 -5.387 -28.097 1.00 59.41 108 GLU A O 1
ATOM 856 N N . SER A 1 109 ? 2.140 -4.509 -26.355 1.00 54.94 109 SER A N 1
ATOM 857 C CA . SER A 1 109 ? 2.611 -3.334 -27.091 1.00 54.94 109 SER A CA 1
ATOM 858 C C . SER A 1 109 ? 3.976 -3.596 -27.751 1.00 54.94 109 SER A C 1
ATOM 860 O O . SER A 1 109 ? 4.959 -3.846 -27.050 1.00 54.94 109 SER A O 1
ATOM 862 N N . PRO A 1 110 ? 4.112 -3.452 -29.087 1.00 56.56 110 PRO A N 1
ATOM 863 C CA . PRO A 1 110 ? 5.374 -3.695 -29.799 1.00 56.56 110 PRO A CA 1
ATOM 864 C C . PRO A 1 110 ? 6.563 -2.869 -29.283 1.00 56.56 110 PRO A C 1
ATOM 866 O O . PRO A 1 110 ? 7.709 -3.302 -29.380 1.00 56.56 110 PRO A O 1
ATOM 869 N N . ALA A 1 111 ? 6.297 -1.684 -28.724 1.00 57.16 111 ALA A N 1
ATOM 870 C CA . ALA A 1 111 ? 7.320 -0.818 -28.141 1.00 57.16 111 ALA A CA 1
ATOM 871 C C . ALA A 1 111 ? 7.910 -1.389 -26.838 1.00 57.16 111 ALA A C 1
ATOM 873 O O . ALA A 1 111 ? 9.088 -1.185 -26.559 1.00 57.16 111 ALA A O 1
ATOM 874 N N . TYR A 1 112 ? 7.112 -2.130 -26.069 1.00 55.84 112 TYR A N 1
ATOM 875 C CA . TYR A 1 112 ? 7.531 -2.747 -24.812 1.00 55.84 112 TYR A CA 1
ATOM 876 C C . TYR A 1 112 ? 8.305 -4.047 -25.045 1.00 55.84 112 TYR A C 1
ATOM 878 O O . TYR A 1 112 ? 9.359 -4.233 -24.445 1.00 55.84 112 TYR A O 1
ATOM 886 N N . VAL A 1 113 ? 7.874 -4.882 -26.000 1.00 59.84 113 VAL A N 1
ATOM 887 C CA . VAL A 1 113 ? 8.631 -6.081 -26.418 1.00 59.84 113 VAL A CA 1
ATOM 888 C C . VAL A 1 113 ? 10.031 -5.709 -26.924 1.00 59.84 113 VAL A C 1
ATOM 890 O O . VAL A 1 113 ? 10.999 -6.438 -26.708 1.00 59.84 113 VAL A O 1
ATOM 893 N N . ALA A 1 114 ? 10.158 -4.565 -27.603 1.00 59.78 114 ALA A N 1
ATOM 894 C CA . ALA A 1 114 ? 11.447 -4.060 -28.060 1.00 59.78 114 ALA A CA 1
ATOM 895 C C . ALA A 1 114 ? 12.333 -3.566 -26.904 1.00 59.78 114 ALA A C 1
ATOM 897 O O . ALA A 1 114 ? 13.539 -3.791 -26.954 1.00 59.78 114 ALA A O 1
ATOM 898 N N . ALA A 1 115 ? 11.759 -2.931 -25.876 1.00 57.84 115 ALA A N 1
ATOM 899 C CA . ALA A 1 115 ? 12.497 -2.488 -24.693 1.00 57.84 115 ALA A CA 1
ATOM 900 C C . ALA A 1 115 ? 12.997 -3.672 -23.852 1.00 57.84 115 ALA A C 1
ATOM 902 O O . ALA A 1 115 ? 14.168 -3.698 -23.507 1.00 57.84 115 ALA A O 1
ATOM 903 N N . ASP A 1 116 ? 12.182 -4.708 -23.642 1.00 57.19 116 ASP A N 1
ATOM 904 C CA . ASP A 1 116 ? 12.607 -5.935 -22.947 1.00 57.19 116 ASP A CA 1
ATOM 905 C C . ASP A 1 116 ? 13.728 -6.687 -23.700 1.00 57.19 116 ASP A C 1
ATOM 907 O O . ASP A 1 116 ? 14.714 -7.159 -23.125 1.00 57.19 116 ASP A O 1
ATOM 911 N N . ARG A 1 117 ? 13.641 -6.741 -25.036 1.00 56.53 117 ARG A N 1
ATOM 912 C CA . ARG A 1 117 ? 14.653 -7.419 -25.863 1.00 56.53 117 ARG A CA 1
ATOM 913 C C . ARG A 1 117 ? 15.890 -6.582 -26.165 1.00 56.53 117 ARG A C 1
ATOM 915 O O . ARG A 1 117 ? 16.915 -7.152 -26.527 1.00 56.53 117 ARG A O 1
ATOM 922 N N . ALA A 1 118 ? 15.845 -5.258 -26.053 1.00 58.81 118 ALA A N 1
ATOM 923 C CA . ALA A 1 118 ? 16.985 -4.412 -26.406 1.00 58.81 118 ALA A CA 1
ATOM 924 C C . ALA A 1 118 ? 18.225 -4.649 -25.508 1.00 58.81 118 ALA A C 1
ATOM 926 O O . ALA A 1 118 ? 19.315 -4.806 -26.064 1.00 58.81 118 ALA A O 1
ATOM 927 N N . PRO A 1 119 ? 18.113 -4.765 -24.167 1.00 57.34 119 PRO A N 1
ATOM 928 C CA . PRO A 1 119 ? 19.243 -5.086 -23.295 1.00 57.34 119 PRO A CA 1
ATOM 929 C C . PRO A 1 119 ? 19.816 -6.483 -23.550 1.00 57.34 119 PRO A C 1
ATOM 931 O O . PRO A 1 119 ? 21.035 -6.654 -23.575 1.00 57.34 119 PRO A O 1
ATOM 934 N N . SER A 1 120 ? 18.957 -7.482 -23.780 1.00 55.69 120 SER A N 1
ATOM 935 C CA . SER A 1 120 ? 19.385 -8.866 -24.027 1.00 55.69 120 SER A CA 1
ATOM 936 C C . SER A 1 120 ? 20.023 -9.040 -25.410 1.00 55.69 120 SER A C 1
ATOM 938 O O . SER A 1 120 ? 21.042 -9.717 -25.533 1.00 55.69 120 SER A O 1
ATOM 940 N N . LEU A 1 121 ? 19.520 -8.351 -26.439 1.00 54.97 121 LEU A N 1
ATOM 941 C CA . LEU A 1 121 ? 20.147 -8.304 -27.764 1.00 54.97 121 LEU A CA 1
ATOM 942 C C . LEU A 1 121 ? 21.481 -7.543 -27.750 1.00 54.97 121 LEU A C 1
ATOM 944 O O . LEU A 1 121 ? 22.415 -7.959 -28.433 1.00 54.97 121 LEU A O 1
ATOM 948 N N . ALA A 1 122 ? 21.609 -6.480 -26.949 1.00 58.22 122 ALA A N 1
ATOM 949 C CA . ALA A 1 122 ? 22.877 -5.771 -26.769 1.00 58.22 122 ALA A CA 1
ATOM 950 C C . ALA A 1 122 ? 23.937 -6.647 -26.072 1.00 58.22 122 ALA A C 1
ATOM 952 O O . ALA A 1 122 ? 25.098 -6.655 -26.484 1.00 58.22 122 ALA A O 1
ATOM 953 N N . GLN A 1 123 ? 23.542 -7.436 -25.065 1.00 56.16 123 GLN A N 1
ATOM 954 C CA . GLN A 1 123 ? 24.429 -8.401 -24.402 1.00 56.16 123 GLN A CA 1
ATOM 955 C C . GLN A 1 123 ? 24.830 -9.558 -25.323 1.00 56.16 123 GLN A C 1
ATOM 957 O O . GLN A 1 123 ? 25.993 -9.960 -25.327 1.00 56.16 123 GLN A O 1
ATOM 962 N N . MET A 1 124 ? 23.905 -10.063 -26.145 1.00 58.44 124 MET A N 1
ATOM 963 C CA . MET A 1 124 ? 24.228 -11.082 -27.144 1.00 58.44 124 MET A CA 1
ATOM 964 C C . MET A 1 124 ? 25.171 -10.541 -28.225 1.00 58.44 124 MET A C 1
ATOM 966 O O . MET A 1 124 ? 26.148 -11.209 -28.539 1.00 58.44 124 MET A O 1
ATOM 970 N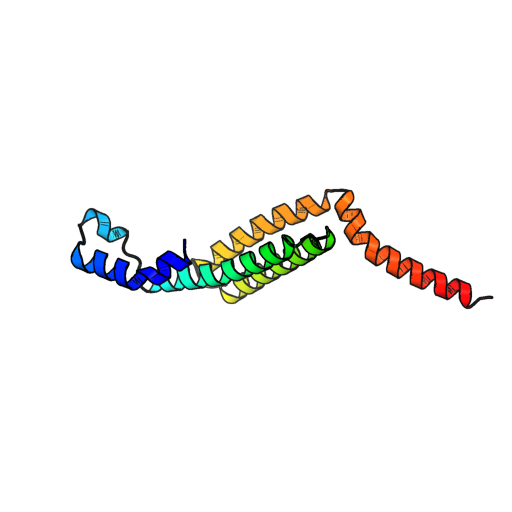 N . ALA A 1 125 ? 24.951 -9.325 -28.737 1.00 57.81 125 ALA A N 1
ATOM 971 C CA . ALA A 1 125 ? 25.807 -8.712 -29.758 1.00 57.81 125 ALA A CA 1
ATOM 972 C C . ALA A 1 125 ? 27.249 -8.456 -29.276 1.00 57.81 125 ALA A C 1
ATOM 974 O O . ALA A 1 125 ? 28.193 -8.647 -30.044 1.00 57.81 125 ALA A O 1
ATOM 975 N N . LEU A 1 126 ? 27.437 -8.084 -28.004 1.00 56.81 126 LEU A N 1
ATOM 976 C CA . LEU A 1 126 ? 28.768 -7.979 -27.390 1.00 56.81 126 LEU A CA 1
ATOM 977 C C . LEU A 1 126 ? 29.482 -9.338 -27.345 1.00 56.81 126 LEU A C 1
ATOM 979 O O . LEU A 1 126 ? 30.668 -9.424 -27.658 1.00 56.81 126 LEU A O 1
ATOM 983 N N . HIS A 1 127 ? 28.752 -10.409 -27.035 1.00 56.72 127 HIS A N 1
ATOM 984 C CA . HIS A 1 127 ? 29.317 -11.753 -26.936 1.00 56.72 127 HIS A CA 1
ATOM 985 C C . HIS A 1 127 ? 29.675 -12.366 -28.307 1.00 56.72 127 HIS A C 1
ATOM 987 O O . HIS A 1 127 ? 30.587 -13.191 -28.389 1.00 56.72 127 HIS A O 1
ATOM 993 N N . THR A 1 128 ? 28.998 -11.960 -29.391 1.00 56.66 128 THR A N 1
ATOM 994 C CA . THR A 1 128 ? 29.332 -12.371 -30.770 1.00 56.66 128 THR A CA 1
ATOM 995 C C . THR A 1 128 ? 30.534 -11.605 -31.333 1.00 56.66 128 THR A C 1
ATOM 997 O O . THR A 1 128 ? 31.356 -12.199 -32.028 1.00 56.66 128 THR A O 1
ATOM 1000 N N . GLY A 1 129 ? 30.693 -10.320 -30.989 1.00 55.47 129 GLY A N 1
ATOM 1001 C CA . GLY A 1 129 ? 31.840 -9.505 -31.418 1.00 55.47 129 GLY A CA 1
ATOM 1002 C C . GLY A 1 129 ? 33.176 -9.910 -30.774 1.00 55.47 129 GLY A C 1
ATOM 1003 O O . GLY A 1 129 ? 34.234 -9.759 -31.384 1.00 55.47 129 GLY A O 1
ATOM 1004 N N . GLU A 1 130 ? 33.154 -10.488 -29.569 1.00 50.22 130 GLU A N 1
ATOM 1005 C CA . GLU A 1 130 ? 34.357 -11.048 -28.930 1.00 50.22 130 GLU A CA 1
ATOM 1006 C C . GLU A 1 130 ? 34.817 -12.379 -29.550 1.00 50.22 130 GLU A C 1
ATOM 1008 O O . GLU A 1 130 ? 35.995 -12.730 -29.451 1.00 50.22 130 GLU A O 1
ATOM 1013 N N . LEU A 1 131 ? 33.923 -13.119 -30.217 1.00 50.06 131 LEU A N 1
ATOM 1014 C CA . LEU A 1 131 ? 34.280 -14.360 -30.911 1.00 50.06 131 LEU A CA 1
ATOM 1015 C C . LEU A 1 131 ? 34.933 -14.092 -32.273 1.00 50.06 131 LEU A C 1
ATOM 1017 O O . LEU A 1 131 ? 35.869 -14.804 -32.630 1.00 50.06 131 LEU A O 1
ATOM 1021 N N . GLU A 1 132 ? 34.530 -13.042 -32.993 1.00 50.53 132 GLU A N 1
ATOM 1022 C CA . GLU A 1 132 ? 35.189 -12.649 -34.251 1.00 50.53 132 GLU A CA 1
ATOM 1023 C C . GLU A 1 132 ? 36.611 -12.104 -34.028 1.00 50.53 132 GLU A C 1
ATOM 1025 O O . GLU A 1 132 ? 37.504 -12.377 -34.828 1.00 50.53 132 GLU A O 1
ATOM 1030 N N . ASN A 1 133 ? 36.877 -11.434 -32.900 1.00 51.44 133 ASN A N 1
ATOM 1031 C CA . ASN A 1 133 ? 38.211 -10.907 -32.569 1.00 51.44 133 ASN A CA 1
ATOM 1032 C C . ASN A 1 133 ? 39.205 -11.952 -32.019 1.00 51.44 133 ASN A C 1
ATOM 1034 O O . ASN A 1 133 ? 40.368 -11.627 -31.791 1.00 51.44 133 ASN A O 1
ATOM 1038 N N . ARG A 1 134 ? 38.778 -13.201 -31.787 1.00 47.09 134 ARG A N 1
ATOM 1039 C CA . ARG A 1 134 ? 39.658 -14.307 -31.348 1.00 47.09 134 ARG A CA 1
ATOM 1040 C C . ARG A 1 134 ? 40.025 -15.284 -32.468 1.00 47.09 134 ARG A C 1
ATOM 1042 O O . ARG A 1 134 ? 40.745 -16.245 -32.203 1.00 47.09 134 ARG A O 1
ATOM 1049 N N . VAL A 1 135 ? 39.524 -15.062 -33.685 1.00 52.78 135 VAL A N 1
ATOM 1050 C CA . VAL A 1 135 ? 39.758 -15.922 -34.863 1.00 52.78 135 VAL A CA 1
ATOM 1051 C C . VAL A 1 135 ? 40.583 -15.206 -35.949 1.00 52.78 135 VAL A C 1
ATOM 1053 O O . VAL A 1 135 ? 40.852 -15.793 -36.996 1.00 52.78 135 VAL A O 1
ATOM 1056 N N . SER A 1 136 ? 41.049 -13.978 -35.696 1.00 43.16 136 SER A N 1
ATOM 1057 C CA . SER A 1 136 ? 41.996 -13.271 -36.570 1.00 43.16 136 SER A CA 1
ATOM 1058 C C . SER A 1 136 ? 43.400 -13.236 -35.983 1.00 43.16 136 SER A C 1
ATOM 1060 O O . SER A 1 136 ? 44.336 -13.176 -36.811 1.00 43.16 136 SER A O 1
#

Organism: NCBI:txid1247861

Radius of gyration: 23.5 Å; chains: 1; bounding box: 70×30×60 Å

pLDDT: mean 73.6, std 11.91, range [43.16, 89.81]

Sequence (136 aa):
MLQAALNLREAIDGYFSKWTEADCAGDELSAEDWVVLEKVKSFLEKLKMTTKALESSFATLDNVLLAMDFMLAQFEAGKEAHKGDPMMGPMYNSGWAKLDKYYRLTDESPAYVAADRAPSLAQMALHTGELENRVS

Foldseek 3Di:
DLVVCLVCVVVVVVCCVVPPDVVCPVVDQDPVNSVVSVVVVVLVVLVVVLVVVCVDPPNDPVSVLVSLVVNLVSLVVQCVVCVPPPPSNVVSVVVNVVSVVVNVVLVVDPVSVCVVCVVVVVVVVVVVVVVVVVVD